Protein AF-A0A1G6YSC5-F1 (afdb_monomer_lite)

Structure (mmCIF, N/CA/C/O backbone):
data_AF-A0A1G6YSC5-F1
#
_entry.id   AF-A0A1G6YSC5-F1
#
loop_
_atom_site.group_PDB
_atom_site.id
_atom_site.type_symbol
_atom_site.label_atom_id
_atom_site.label_alt_id
_atom_site.label_comp_id
_atom_site.label_asym_id
_atom_site.label_entity_id
_atom_site.label_seq_id
_atom_site.pdbx_PDB_ins_code
_atom_site.Cartn_x
_atom_site.Cartn_y
_atom_site.Cartn_z
_atom_site.occupancy
_atom_site.B_iso_or_equiv
_atom_site.auth_seq_id
_atom_site.auth_comp_id
_atom_site.auth_asym_id
_atom_site.auth_atom_id
_atom_site.pdbx_PDB_model_num
ATOM 1 N N . MET A 1 1 ? 13.173 -10.618 -5.850 1.00 56.97 1 MET A N 1
ATOM 2 C CA . MET A 1 1 ? 13.903 -11.156 -7.021 1.00 56.97 1 MET A CA 1
ATOM 3 C C . MET A 1 1 ? 13.128 -10.688 -8.250 1.00 56.97 1 MET A C 1
ATOM 5 O O . MET A 1 1 ? 12.058 -11.210 -8.479 1.00 56.97 1 MET A O 1
ATOM 9 N N . TYR A 1 2 ? 13.578 -9.632 -8.940 1.00 63.88 2 TYR A N 1
ATOM 10 C CA . TYR A 1 2 ? 12.864 -8.999 -10.077 1.00 63.88 2 TYR A CA 1
ATOM 11 C C . TYR A 1 2 ? 13.711 -8.986 -11.360 1.00 63.88 2 TYR A C 1
ATOM 13 O O . TYR A 1 2 ? 13.297 -8.447 -12.373 1.00 63.88 2 TYR A O 1
ATOM 21 N N . GLN A 1 3 ? 14.924 -9.547 -11.312 1.00 64.00 3 GLN A N 1
ATOM 22 C CA . GLN A 1 3 ? 15.913 -9.461 -12.394 1.00 64.00 3 GLN A CA 1
ATOM 23 C C . GLN A 1 3 ? 15.479 -10.176 -13.687 1.00 64.00 3 GLN A C 1
ATOM 25 O O . GLN A 1 3 ? 16.130 -10.007 -14.709 1.00 64.00 3 GLN A O 1
ATOM 30 N N . HIS A 1 4 ? 14.394 -10.953 -13.643 1.00 80.69 4 HIS A N 1
ATOM 31 C CA . HIS A 1 4 ? 13.773 -11.603 -14.798 1.00 80.69 4 HIS A CA 1
ATOM 32 C C . HIS A 1 4 ? 12.561 -10.830 -15.351 1.00 80.69 4 HIS A C 1
ATOM 34 O O . HIS A 1 4 ? 12.043 -11.197 -16.402 1.00 80.69 4 HIS A O 1
ATOM 40 N N . LEU A 1 5 ? 12.091 -9.788 -14.654 1.00 89.12 5 LEU A N 1
ATOM 41 C CA . LEU A 1 5 ? 10.933 -9.005 -15.076 1.00 89.12 5 LEU A CA 1
ATOM 42 C C . LEU A 1 5 ? 11.342 -7.955 -16.121 1.00 89.12 5 LEU A C 1
ATOM 44 O O . LEU A 1 5 ? 12.431 -7.382 -16.008 1.00 89.12 5 LEU A O 1
ATOM 48 N N . PRO A 1 6 ? 10.475 -7.640 -17.102 1.00 92.25 6 PRO A N 1
ATOM 49 C CA . PRO A 1 6 ? 10.720 -6.534 -18.020 1.00 92.25 6 PRO A CA 1
ATOM 50 C C . PRO A 1 6 ? 10.891 -5.221 -17.248 1.00 92.25 6 PRO A C 1
ATOM 52 O O . PRO A 1 6 ? 10.182 -4.986 -16.269 1.00 92.25 6 PRO A O 1
ATOM 55 N N . ASN A 1 7 ? 11.786 -4.340 -17.700 1.00 93.88 7 ASN A N 1
ATOM 56 C CA . ASN A 1 7 ? 11.971 -3.008 -17.113 1.00 93.88 7 ASN A CA 1
ATOM 57 C C . ASN A 1 7 ? 10.849 -2.061 -17.561 1.00 93.88 7 ASN A C 1
ATOM 59 O O . ASN A 1 7 ? 11.088 -1.087 -18.264 1.00 93.88 7 ASN A O 1
ATOM 63 N N . ILE A 1 8 ? 9.616 -2.375 -17.186 1.00 96.62 8 ILE A N 1
ATOM 64 C CA . ILE A 1 8 ? 8.422 -1.578 -17.449 1.00 96.62 8 ILE A CA 1
ATOM 65 C C . ILE A 1 8 ? 7.799 -1.250 -16.094 1.00 96.62 8 ILE A C 1
ATOM 67 O O . ILE A 1 8 ? 7.751 -2.110 -15.218 1.00 96.62 8 ILE A O 1
ATOM 71 N N . CYS A 1 9 ? 7.346 -0.014 -15.889 1.00 96.75 9 CYS A N 1
ATOM 72 C CA . CYS A 1 9 ? 6.622 0.323 -14.667 1.00 96.75 9 CYS A CA 1
ATOM 73 C C . CYS A 1 9 ? 5.326 -0.488 -14.602 1.00 96.75 9 CYS A C 1
ATOM 75 O O . CYS A 1 9 ? 4.491 -0.382 -15.497 1.00 96.75 9 CYS A O 1
ATOM 77 N N . TYR A 1 10 ? 5.149 -1.267 -13.534 1.00 96.94 10 TYR A N 1
ATOM 78 C CA . TYR A 1 10 ? 3.983 -2.142 -13.384 1.00 96.94 10 TYR A CA 1
ATOM 79 C C . TYR A 1 10 ? 2.638 -1.388 -13.351 1.00 96.94 10 TYR A C 1
ATOM 81 O O . TYR A 1 10 ? 1.605 -1.984 -13.644 1.00 96.94 10 TYR A O 1
ATOM 89 N N . GLU A 1 11 ? 2.661 -0.102 -12.979 1.00 95.75 11 GLU A N 1
ATOM 90 C CA . GLU A 1 11 ? 1.474 0.733 -12.772 1.00 95.75 11 GLU A CA 1
ATOM 91 C C . GLU A 1 11 ? 1.097 1.527 -14.035 1.00 95.75 11 GLU A C 1
ATOM 93 O O . GLU A 1 11 ? -0.050 1.462 -14.467 1.00 95.75 11 GLU A O 1
ATOM 98 N N . CYS A 1 12 ? 2.049 2.242 -14.658 1.00 95.50 12 CYS A N 1
ATOM 99 C CA . CYS A 1 12 ? 1.778 3.097 -15.828 1.00 95.50 12 CYS A CA 1
ATOM 100 C C . CYS A 1 12 ? 2.324 2.581 -17.166 1.00 95.50 12 CYS A C 1
ATOM 102 O O . CYS A 1 12 ? 2.070 3.183 -18.206 1.00 95.50 12 CYS A O 1
ATOM 104 N N . GLY A 1 13 ? 3.101 1.500 -17.166 1.00 96.56 13 GLY A N 1
ATOM 105 C CA . GLY A 1 13 ? 3.555 0.842 -18.389 1.00 96.56 13 GLY A CA 1
ATOM 106 C C . GLY A 1 13 ? 4.667 1.535 -19.178 1.00 96.56 13 GLY A C 1
ATOM 107 O O . GLY A 1 13 ? 4.990 1.085 -20.276 1.00 96.56 13 GLY A O 1
ATOM 108 N N . ILE A 1 14 ? 5.299 2.583 -18.641 1.00 96.62 14 ILE A N 1
ATOM 109 C CA . ILE A 1 14 ? 6.462 3.202 -19.297 1.00 96.62 14 ILE A CA 1
ATOM 110 C C . ILE A 1 14 ? 7.695 2.293 -19.226 1.00 96.62 14 ILE A C 1
ATOM 112 O O . ILE A 1 14 ? 7.912 1.608 -18.222 1.00 96.62 14 ILE A O 1
ATOM 116 N N . LEU A 1 15 ? 8.533 2.327 -20.266 1.00 96.69 15 LEU A N 1
ATOM 117 C CA . LEU A 1 15 ? 9.840 1.672 -20.256 1.00 96.69 15 LEU A CA 1
ATOM 118 C C . LEU A 1 15 ? 10.783 2.405 -19.290 1.00 96.69 15 LEU A C 1
ATOM 120 O O . LEU A 1 15 ? 10.892 3.629 -19.322 1.00 96.69 15 LEU A O 1
ATOM 124 N N . LEU A 1 16 ? 11.474 1.647 -18.446 1.00 96.00 16 LEU A N 1
ATOM 125 C CA . LEU A 1 16 ? 12.380 2.149 -17.423 1.00 96.00 16 LEU A CA 1
ATOM 126 C C . LEU A 1 16 ? 13.831 1.961 -17.863 1.00 96.00 16 LEU A C 1
ATOM 128 O O . LEU A 1 16 ? 14.258 0.874 -18.258 1.00 96.00 16 LEU A O 1
ATOM 132 N N . ASN A 1 17 ? 14.602 3.034 -17.744 1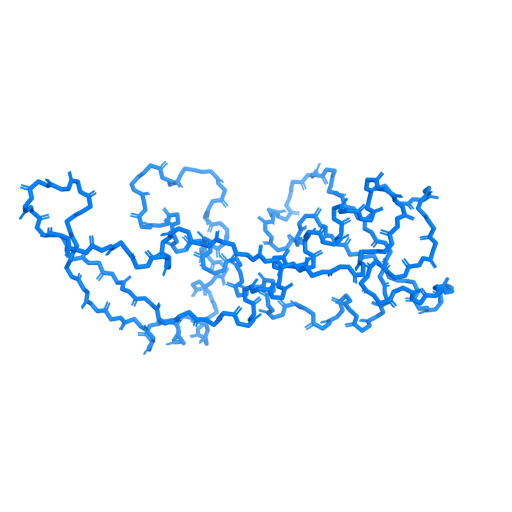.00 93.75 17 ASN A N 1
ATOM 133 C CA . ASN A 1 17 ? 16.057 3.027 -17.881 1.00 93.75 17 ASN A CA 1
ATOM 134 C C . ASN A 1 17 ? 16.722 3.015 -16.490 1.00 93.75 17 ASN A C 1
ATOM 136 O O . ASN A 1 17 ? 16.041 3.023 -15.468 1.00 93.75 17 ASN A O 1
ATOM 140 N N . GLN A 1 18 ? 18.056 3.010 -16.430 1.00 89.62 18 GLN A N 1
ATOM 141 C CA . GLN A 1 18 ? 18.786 2.962 -15.154 1.00 89.62 18 GLN A CA 1
ATOM 142 C C . GLN A 1 18 ? 18.474 4.137 -14.209 1.00 89.62 18 GLN A C 1
ATOM 144 O O . GLN A 1 18 ? 18.536 3.958 -12.997 1.00 89.62 18 GLN A O 1
ATOM 149 N N . GLU A 1 19 ? 18.119 5.308 -14.742 1.00 90.94 19 GLU A N 1
ATOM 150 C CA . GLU A 1 19 ? 17.832 6.515 -13.955 1.00 90.94 19 GLU A CA 1
ATOM 151 C C . GLU A 1 19 ? 16.398 6.540 -13.405 1.00 90.94 19 GLU A C 1
ATOM 153 O O . GLU A 1 19 ? 16.145 7.098 -12.341 1.00 90.94 19 GLU A O 1
ATOM 158 N N . SER A 1 20 ? 15.455 5.921 -14.119 1.00 90.88 20 SER A N 1
ATOM 159 C CA . SER A 1 20 ? 14.026 5.891 -13.768 1.00 90.88 20 SER A CA 1
ATOM 160 C C . SER A 1 20 ? 13.590 4.595 -13.081 1.00 90.88 20 SER A C 1
ATOM 162 O O . SER A 1 20 ? 12.520 4.561 -12.467 1.00 90.88 20 SER A O 1
ATOM 164 N N . LEU A 1 21 ? 14.399 3.534 -13.162 1.00 93.12 21 LEU A N 1
ATOM 165 C CA . LEU A 1 21 ? 14.106 2.230 -12.580 1.00 93.12 21 LEU A CA 1
ATOM 166 C C . LEU A 1 21 ? 14.236 2.259 -11.056 1.00 93.12 21 LEU A C 1
ATOM 168 O O . LEU A 1 21 ? 15.329 2.274 -10.490 1.00 93.12 21 LEU A O 1
ATOM 172 N N . THR A 1 22 ? 13.098 2.138 -10.387 1.00 94.06 22 THR A N 1
ATOM 173 C CA . THR A 1 22 ? 13.019 1.849 -8.957 1.00 94.06 22 THR A CA 1
ATOM 174 C C . THR A 1 22 ? 12.381 0.482 -8.719 1.00 94.06 22 THR A C 1
ATOM 176 O O . THR A 1 22 ? 11.953 -0.209 -9.648 1.00 94.06 22 THR A O 1
ATOM 179 N N . LYS A 1 23 ? 12.355 0.057 -7.454 1.00 91.69 23 LYS A N 1
ATOM 180 C CA . LYS A 1 23 ? 11.762 -1.216 -7.040 1.00 91.69 23 LYS A CA 1
ATOM 181 C C . LYS A 1 23 ? 10.723 -0.956 -5.986 1.00 91.69 23 LYS A C 1
ATOM 183 O O . LYS A 1 23 ? 10.991 -0.252 -5.010 1.00 91.69 23 LYS A O 1
ATOM 188 N N . GLU A 1 24 ? 9.598 -1.614 -6.158 1.00 92.19 24 GLU A N 1
ATOM 189 C CA . GLU A 1 24 ? 8.471 -1.475 -5.267 1.00 92.19 24 GLU A CA 1
ATOM 190 C C . GLU A 1 24 ? 8.121 -2.817 -4.651 1.00 92.19 24 GLU A C 1
ATOM 192 O O . GLU A 1 24 ? 8.164 -3.848 -5.321 1.00 92.19 24 GLU A O 1
ATOM 197 N N . HIS A 1 25 ? 7.820 -2.807 -3.357 1.00 92.44 25 HIS A N 1
ATOM 198 C CA . HIS A 1 25 ? 7.401 -4.003 -2.641 1.00 92.44 25 HIS A CA 1
ATOM 199 C C . HIS A 1 25 ? 5.898 -4.217 -2.798 1.00 92.44 25 HIS A C 1
ATOM 201 O O . HIS A 1 25 ? 5.112 -3.278 -2.649 1.00 92.44 25 HIS A O 1
ATOM 207 N N . VAL A 1 26 ? 5.517 -5.467 -3.051 1.00 92.62 26 VAL A N 1
ATOM 208 C CA . VAL A 1 26 ? 4.123 -5.885 -3.204 1.00 92.62 26 VAL A CA 1
ATOM 209 C C . VAL A 1 26 ? 3.911 -7.158 -2.375 1.00 92.62 26 VAL A C 1
ATOM 211 O O . VAL A 1 26 ? 4.413 -8.201 -2.772 1.00 92.62 26 VAL A O 1
ATOM 214 N N . PRO A 1 27 ? 3.215 -7.132 -1.224 1.00 91.00 27 PRO A N 1
ATOM 215 C CA . PRO A 1 27 ? 2.602 -5.976 -0.564 1.00 91.00 27 PRO A CA 1
ATOM 216 C C . PRO A 1 27 ? 3.612 -4.917 -0.072 1.00 91.00 27 PRO A C 1
ATOM 218 O O . PRO A 1 27 ? 4.811 -5.203 0.010 1.00 91.00 27 PRO A O 1
ATOM 221 N N . PRO A 1 28 ? 3.146 -3.709 0.307 1.00 89.44 28 PRO A N 1
ATOM 222 C CA . PRO A 1 28 ? 3.991 -2.630 0.804 1.00 89.44 28 PRO A CA 1
ATOM 223 C C . PRO A 1 28 ? 4.917 -3.052 1.940 1.00 89.44 28 PRO A C 1
ATOM 225 O O . PRO A 1 28 ? 4.520 -3.719 2.898 1.00 89.44 28 PRO A O 1
ATOM 228 N N . LYS A 1 29 ? 6.163 -2.574 1.891 1.00 85.94 29 LYS A N 1
ATOM 229 C CA . LYS A 1 29 ? 7.192 -2.907 2.890 1.00 85.94 29 LYS A CA 1
ATO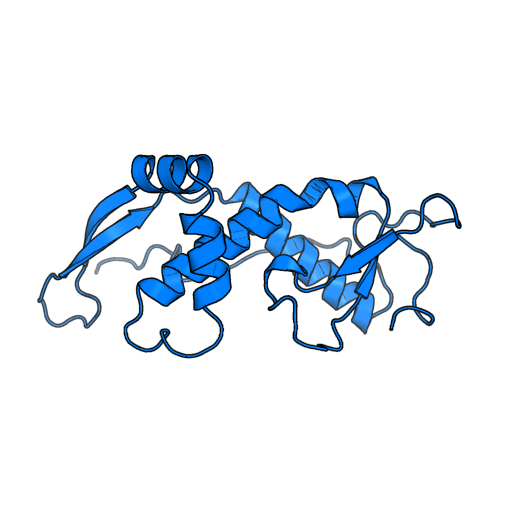M 230 C C . LYS A 1 29 ? 6.779 -2.540 4.318 1.00 85.94 29 LYS A C 1
ATOM 232 O O . LYS A 1 29 ? 7.226 -3.176 5.271 1.00 85.94 29 LYS A O 1
ATOM 237 N N . CYS A 1 30 ? 5.946 -1.509 4.482 1.00 81.81 30 CYS A N 1
ATOM 238 C CA . CYS A 1 30 ? 5.484 -1.044 5.788 1.00 81.81 30 CYS A CA 1
ATOM 239 C C . CYS A 1 30 ? 4.638 -2.087 6.539 1.00 81.81 30 CYS A C 1
ATOM 241 O O . CYS A 1 30 ? 4.552 -2.001 7.765 1.00 81.81 30 CYS A O 1
ATOM 243 N N . PHE A 1 31 ? 4.095 -3.097 5.849 1.00 80.75 31 PHE A N 1
ATOM 244 C CA . PHE A 1 31 ? 3.323 -4.179 6.466 1.00 80.75 31 PHE A CA 1
ATOM 245 C C . PHE A 1 31 ? 4.202 -5.145 7.265 1.00 80.75 31 PHE A C 1
ATOM 247 O O . PHE A 1 31 ? 3.706 -5.849 8.141 1.00 80.75 31 PHE A O 1
ATOM 254 N N . PHE A 1 32 ? 5.513 -5.160 7.009 1.00 77.69 32 PHE A N 1
ATOM 255 C CA . PHE A 1 32 ? 6.416 -6.167 7.554 1.00 77.69 32 PHE A CA 1
ATOM 256 C C . PHE A 1 32 ? 7.306 -5.622 8.695 1.00 77.69 32 PHE A C 1
ATOM 258 O O . PHE A 1 32 ? 7.690 -4.439 8.734 1.00 77.69 32 PHE A O 1
ATOM 265 N N . PRO A 1 33 ? 7.667 -6.465 9.680 1.00 71.31 33 PRO A N 1
ATOM 266 C CA . PRO A 1 33 ? 8.755 -6.217 10.624 1.00 71.31 33 PRO A CA 1
ATOM 267 C C . PRO A 1 33 ? 10.078 -5.817 9.951 1.00 71.31 33 PRO A C 1
ATOM 269 O O . PRO A 1 33 ? 10.344 -6.142 8.806 1.00 71.31 33 PRO A O 1
ATOM 272 N N . LYS A 1 34 ? 10.902 -5.019 10.653 1.00 69.81 34 LYS A N 1
ATOM 273 C CA . LYS A 1 34 ? 12.158 -4.477 10.084 1.00 69.81 34 LYS A CA 1
ATOM 274 C C . LYS A 1 34 ? 13.302 -5.498 10.129 1.00 69.81 34 LYS A C 1
ATOM 276 O O . LYS A 1 34 ? 14.262 -5.332 9.393 1.00 69.81 34 LYS A O 1
ATOM 281 N N . ASN A 1 35 ? 13.184 -6.495 11.004 1.00 65.44 35 ASN A N 1
ATOM 282 C CA . ASN A 1 35 ? 14.260 -7.417 11.358 1.00 65.44 35 ASN A CA 1
ATOM 283 C C . ASN A 1 35 ? 14.049 -8.818 10.773 1.00 65.44 35 ASN A C 1
ATOM 285 O O . ASN A 1 35 ? 14.848 -9.707 11.040 1.00 65.44 35 ASN A O 1
ATOM 289 N N . ASP A 1 36 ? 12.987 -9.006 9.992 1.00 61.91 36 ASP A N 1
ATOM 290 C CA . ASP A 1 36 ? 12.674 -10.292 9.392 1.00 61.91 36 ASP A CA 1
ATOM 291 C C . ASP A 1 36 ? 13.144 -10.303 7.937 1.00 61.91 36 ASP A C 1
ATOM 293 O O . ASP A 1 36 ? 12.817 -9.413 7.145 1.00 61.91 36 ASP A O 1
ATOM 297 N N . ASN A 1 37 ? 13.904 -11.337 7.583 1.00 60.09 37 ASN A N 1
ATOM 298 C CA . ASN A 1 37 ? 14.394 -11.575 6.228 1.00 60.09 37 ASN A CA 1
ATOM 299 C C . ASN A 1 37 ? 13.295 -12.204 5.361 1.00 60.09 37 ASN A C 1
ATOM 301 O O . ASN A 1 37 ? 13.429 -13.330 4.885 1.00 60.09 37 ASN A O 1
ATOM 305 N N . PHE A 1 38 ? 12.184 -11.495 5.165 1.00 70.56 38 PHE A N 1
ATOM 306 C CA . PHE A 1 38 ? 11.156 -11.948 4.235 1.00 70.56 38 PHE A CA 1
ATOM 307 C C . PHE A 1 38 ? 11.652 -11.805 2.792 1.00 70.56 38 PHE A C 1
ATOM 309 O O . PHE A 1 38 ? 12.094 -10.731 2.373 1.00 70.56 38 PHE A O 1
ATOM 316 N N . SER A 1 39 ? 11.524 -12.870 2.001 1.00 79.69 39 SER A N 1
ATOM 317 C CA . SER A 1 39 ? 11.675 -12.815 0.544 1.00 79.69 39 SER A CA 1
ATOM 318 C C . SER A 1 39 ? 10.453 -12.132 -0.076 1.00 79.69 39 SER A C 1
ATOM 320 O O . SER A 1 39 ? 9.593 -12.777 -0.665 1.00 79.69 39 SER A O 1
ATOM 322 N N . LEU A 1 40 ? 10.354 -10.814 0.106 1.00 87.56 40 LEU A N 1
ATOM 323 C CA . LEU A 1 40 ? 9.236 -10.026 -0.404 1.00 87.56 40 LEU A CA 1
ATOM 324 C C . LEU A 1 40 ? 9.284 -9.938 -1.930 1.00 87.56 40 LEU A C 1
ATOM 326 O O . LEU A 1 40 ? 10.343 -9.696 -2.522 1.00 87.56 40 LEU A O 1
ATOM 330 N N . ILE A 1 41 ? 8.114 -10.076 -2.548 1.00 92.50 41 ILE A N 1
ATOM 331 C CA . ILE A 1 41 ? 7.925 -9.805 -3.970 1.00 92.50 41 ILE A CA 1
ATOM 332 C C . ILE A 1 41 ? 8.265 -8.331 -4.235 1.00 92.50 41 ILE A C 1
ATOM 334 O O . ILE A 1 41 ? 7.950 -7.431 -3.447 1.00 92.50 41 ILE A O 1
ATOM 338 N N . THR A 1 42 ? 8.966 -8.100 -5.344 1.00 93.88 42 THR A N 1
ATOM 339 C CA . THR A 1 42 ? 9.336 -6.764 -5.813 1.00 93.88 42 THR A CA 1
ATOM 340 C C . THR A 1 42 ? 9.068 -6.650 -7.297 1.00 93.88 42 THR A C 1
ATOM 342 O O . THR A 1 42 ? 9.466 -7.550 -8.036 1.00 93.88 42 THR A O 1
ATOM 345 N N . VAL A 1 43 ? 8.505 -5.526 -7.725 1.00 95.88 43 VAL A N 1
ATOM 346 C CA . VAL A 1 43 ? 8.248 -5.214 -9.136 1.00 95.88 43 VAL A CA 1
ATOM 347 C C . VAL A 1 43 ? 8.953 -3.919 -9.562 1.00 95.88 43 VAL A C 1
ATOM 349 O O . VAL A 1 43 ? 9.222 -3.059 -8.714 1.00 95.88 43 VAL A O 1
ATOM 352 N N . PRO A 1 44 ? 9.303 -3.780 -10.853 1.00 96.56 44 PRO A N 1
ATOM 353 C CA . PRO A 1 44 ? 9.843 -2.543 -11.413 1.00 96.56 44 PRO A CA 1
ATOM 354 C C . PRO A 1 44 ? 8.800 -1.418 -11.394 1.00 96.56 44 PRO A C 1
ATOM 356 O O . PRO A 1 44 ? 7.654 -1.602 -11.801 1.00 96.56 44 PRO A O 1
ATOM 359 N N . SER A 1 45 ? 9.203 -0.235 -10.933 1.00 95.88 45 SER A N 1
ATOM 360 C CA . SER A 1 45 ? 8.336 0.943 -10.812 1.00 95.88 45 SER A CA 1
ATOM 361 C C . SER A 1 45 ? 9.110 2.216 -11.146 1.00 95.88 45 SER A C 1
ATOM 363 O O . SER A 1 45 ? 10.318 2.281 -10.901 1.00 95.88 45 SER A O 1
ATOM 365 N N . CYS A 1 46 ? 8.450 3.234 -11.697 1.00 95.69 46 CYS A N 1
ATOM 366 C CA . CYS A 1 46 ? 9.080 4.543 -11.853 1.00 95.69 46 CYS A CA 1
ATOM 367 C C . CYS A 1 46 ? 9.146 5.279 -10.503 1.00 95.69 46 CYS A C 1
ATOM 369 O O . CYS A 1 46 ? 8.502 4.893 -9.526 1.00 95.69 46 CYS A O 1
ATOM 371 N N . ILE A 1 47 ? 9.923 6.361 -10.447 1.00 93.38 47 ILE A N 1
ATOM 372 C CA . ILE A 1 47 ? 10.076 7.181 -9.235 1.00 93.38 47 ILE A CA 1
ATOM 373 C C . ILE A 1 47 ? 8.724 7.725 -8.745 1.00 93.38 47 ILE A C 1
ATOM 375 O O . ILE A 1 47 ? 8.475 7.753 -7.542 1.00 93.38 47 ILE A O 1
ATOM 379 N N . GLU A 1 48 ? 7.849 8.120 -9.671 1.00 93.12 48 GLU A N 1
ATOM 380 C CA . GLU A 1 48 ? 6.536 8.694 -9.366 1.00 93.12 48 GLU A CA 1
ATOM 381 C C . GLU A 1 48 ? 5.624 7.700 -8.636 1.00 93.12 48 GLU A C 1
ATOM 383 O O . GLU A 1 48 ? 5.137 8.012 -7.552 1.00 93.12 48 GLU A O 1
ATOM 388 N N . HIS A 1 49 ? 5.447 6.487 -9.169 1.00 93.19 49 HIS A N 1
ATOM 389 C CA . HIS A 1 49 ? 4.533 5.501 -8.581 1.00 93.19 49 HIS A CA 1
ATOM 390 C C . HIS A 1 49 ? 5.073 4.896 -7.282 1.00 93.19 49 HIS A C 1
ATOM 392 O O . HIS A 1 49 ? 4.320 4.726 -6.323 1.00 93.19 49 HIS A O 1
ATOM 398 N N . ASN A 1 50 ? 6.387 4.676 -7.188 1.00 90.69 50 ASN A N 1
ATOM 399 C CA . ASN A 1 50 ? 6.995 4.189 -5.951 1.00 90.69 50 ASN A CA 1
ATOM 400 C C . ASN A 1 50 ? 6.976 5.253 -4.838 1.00 90.69 50 ASN A C 1
ATOM 402 O O . ASN A 1 50 ? 6.685 4.957 -3.679 1.00 90.69 50 ASN A O 1
ATOM 406 N N . GLY A 1 51 ? 7.266 6.513 -5.177 1.00 82.75 51 GLY A N 1
ATOM 407 C CA . GLY A 1 51 ? 7.279 7.616 -4.215 1.00 82.75 51 GLY A CA 1
ATOM 408 C C . GLY A 1 51 ? 5.882 8.092 -3.807 1.00 82.75 51 GLY A C 1
ATOM 409 O O . GLY A 1 51 ? 5.659 8.416 -2.638 1.00 82.75 51 GLY A O 1
ATOM 410 N N . GLY A 1 52 ? 4.935 8.107 -4.747 1.00 86.12 52 GLY A N 1
ATOM 411 C CA . GLY A 1 52 ? 3.612 8.715 -4.588 1.00 86.12 52 GLY A CA 1
ATOM 412 C C . GLY A 1 52 ? 2.688 8.003 -3.602 1.00 86.12 52 GLY A C 1
ATOM 413 O O . GLY A 1 52 ? 1.835 8.648 -2.996 1.00 86.12 52 GLY A O 1
ATOM 414 N N . LYS A 1 53 ? 2.881 6.701 -3.369 1.00 86.12 53 LYS A N 1
ATOM 415 C CA . LYS A 1 53 ? 1.923 5.886 -2.605 1.00 86.12 53 LYS A CA 1
ATOM 416 C C . LYS A 1 53 ? 2.234 5.689 -1.122 1.00 86.12 53 LYS A C 1
ATOM 418 O O . LYS A 1 53 ? 1.449 5.076 -0.406 1.00 86.12 53 LYS A O 1
ATOM 423 N N . SER A 1 54 ? 3.353 6.216 -0.619 1.00 86.88 54 SER A N 1
ATOM 424 C CA . SER A 1 54 ? 3.792 5.957 0.767 1.00 86.88 54 SER A CA 1
ATOM 425 C C . SER A 1 54 ? 2.734 6.334 1.817 1.00 86.88 54 SER A C 1
ATOM 427 O O . SER A 1 54 ? 2.536 5.609 2.790 1.00 86.88 54 SER A O 1
ATOM 429 N N . ASN A 1 55 ? 2.023 7.448 1.608 1.00 86.69 55 ASN A N 1
ATOM 430 C CA . ASN A 1 55 ? 0.950 7.881 2.507 1.00 86.69 55 ASN A CA 1
ATOM 431 C C . ASN A 1 55 ? -0.260 6.936 2.474 1.00 86.69 55 ASN A C 1
ATOM 433 O O . ASN A 1 55 ? -0.876 6.697 3.517 1.00 86.69 55 ASN A O 1
ATOM 437 N N . ASP A 1 56 ? -0.589 6.408 1.298 1.00 90.38 56 ASP A N 1
ATOM 438 C CA . ASP A 1 56 ? -1.736 5.530 1.081 1.00 90.38 56 ASP A CA 1
ATOM 439 C C . ASP A 1 56 ? -1.445 4.133 1.649 1.00 90.38 56 ASP A C 1
ATOM 441 O O . ASP A 1 56 ? -2.301 3.539 2.309 1.00 90.38 56 ASP A O 1
ATOM 445 N N . ASP A 1 57 ? -0.217 3.630 1.494 1.00 88.19 57 ASP A N 1
ATOM 446 C CA . ASP A 1 57 ? 0.238 2.365 2.085 1.00 88.19 57 ASP A CA 1
ATOM 447 C C . ASP A 1 57 ? 0.184 2.414 3.618 1.00 88.19 57 ASP A C 1
ATOM 449 O O . ASP A 1 57 ? -0.272 1.487 4.294 1.00 88.19 57 ASP A O 1
ATOM 453 N N . GLU A 1 58 ? 0.651 3.520 4.197 1.00 84.12 58 GLU A N 1
ATOM 454 C CA . GLU A 1 58 ? 0.598 3.734 5.640 1.00 84.12 58 GLU A CA 1
ATOM 455 C C . GLU A 1 58 ? -0.831 3.912 6.153 1.00 84.12 58 GLU A C 1
ATOM 457 O O . GLU A 1 58 ? -1.113 3.553 7.303 1.00 84.12 58 GLU A O 1
ATOM 462 N N . TYR A 1 59 ? -1.727 4.474 5.340 1.00 84.19 59 TYR A N 1
ATOM 463 C CA . TYR A 1 59 ? -3.154 4.541 5.641 1.00 84.19 59 TYR A CA 1
ATOM 464 C C . TYR A 1 59 ? -3.792 3.147 5.618 1.00 84.19 59 TYR A C 1
ATOM 466 O O . TYR A 1 59 ? -4.476 2.769 6.569 1.00 84.19 59 TYR A O 1
ATOM 474 N N . LEU A 1 60 ? -3.505 2.333 4.600 1.00 86.44 60 LEU A N 1
ATOM 475 C CA . LEU A 1 60 ? -4.001 0.960 4.514 1.00 86.44 60 LEU A CA 1
ATOM 476 C C . LEU A 1 60 ? -3.540 0.118 5.716 1.00 86.44 60 LEU A C 1
ATOM 478 O O . LEU A 1 60 ? -4.352 -0.571 6.338 1.00 86.44 60 LEU A O 1
ATOM 482 N N . LEU A 1 61 ? -2.273 0.250 6.126 1.00 82.19 61 LEU A N 1
ATOM 483 C CA . LEU A 1 61 ? -1.757 -0.392 7.340 1.00 82.19 61 LEU A CA 1
ATOM 484 C C . LEU A 1 61 ? -2.537 0.024 8.598 1.00 82.19 61 LEU A C 1
ATOM 486 O O . LEU A 1 61 ? -2.778 -0.812 9.472 1.00 82.19 61 LEU A O 1
ATOM 490 N N . GLN A 1 62 ? -2.934 1.299 8.701 1.00 78.38 62 GLN A N 1
ATOM 491 C CA . GLN A 1 62 ? -3.745 1.797 9.817 1.00 78.38 62 GLN A CA 1
ATOM 492 C C . GLN A 1 62 ? -5.093 1.102 9.889 1.00 78.38 62 GLN A C 1
ATOM 494 O O . GLN A 1 62 ? -5.455 0.592 10.949 1.00 78.38 62 GLN A O 1
ATOM 499 N N . ILE A 1 63 ? -5.803 1.036 8.766 1.00 79.25 63 ILE A N 1
ATOM 500 C CA . ILE A 1 63 ? -7.128 0.419 8.717 1.00 79.25 63 ILE A CA 1
ATOM 501 C C . ILE A 1 63 ? -7.057 -1.074 9.036 1.00 79.25 63 ILE A C 1
ATOM 503 O O . ILE A 1 63 ? -7.814 -1.546 9.884 1.00 79.25 63 ILE A O 1
ATOM 507 N N . ILE A 1 64 ? -6.112 -1.803 8.434 1.00 77.44 64 ILE A N 1
ATOM 508 C CA . ILE A 1 64 ? -5.922 -3.236 8.710 1.00 77.44 64 ILE A CA 1
ATOM 509 C C . ILE A 1 64 ? -5.609 -3.456 10.197 1.00 77.44 64 ILE A C 1
ATOM 511 O O . ILE A 1 64 ? -6.189 -4.335 10.829 1.00 77.44 64 ILE A O 1
ATOM 515 N N . SER A 1 65 ? -4.747 -2.623 10.788 1.00 73.81 65 SER A N 1
ATOM 516 C CA . SER A 1 65 ? -4.384 -2.739 12.207 1.00 73.81 65 SER A CA 1
ATOM 517 C C . SER A 1 65 ? -5.577 -2.525 13.139 1.00 73.81 65 SER A C 1
ATOM 519 O O . SER A 1 65 ? -5.695 -3.225 14.141 1.00 73.81 65 SER A O 1
ATOM 521 N N . LEU A 1 66 ? -6.467 -1.582 12.820 1.00 71.06 66 LEU A N 1
ATOM 522 C CA . LEU A 1 66 ? -7.659 -1.301 13.626 1.00 71.06 66 LEU A CA 1
ATOM 523 C C . LEU A 1 66 ? -8.671 -2.442 13.585 1.00 71.06 66 LEU A C 1
ATOM 525 O O . LEU A 1 66 ? -9.214 -2.797 14.625 1.00 71.06 66 LEU A O 1
ATOM 529 N N . GLN A 1 67 ? -8.874 -3.051 12.417 1.00 69.00 67 GLN A N 1
ATOM 530 C CA . GLN A 1 67 ? -9.725 -4.237 12.284 1.00 69.00 67 GLN A CA 1
ATOM 531 C C . GLN A 1 67 ? -9.192 -5.409 13.117 1.00 69.00 67 GLN A C 1
ATOM 533 O O . GLN A 1 67 ? -9.963 -6.122 13.751 1.00 69.00 67 GLN A O 1
ATOM 538 N N . ILE A 1 68 ? -7.868 -5.585 13.169 1.00 59.75 68 ILE A N 1
ATOM 539 C CA . ILE A 1 68 ? -7.249 -6.628 13.996 1.00 59.75 68 ILE A CA 1
ATOM 540 C C . ILE A 1 68 ? -7.421 -6.325 15.491 1.00 59.75 68 ILE A C 1
ATOM 542 O O . ILE A 1 68 ? -7.714 -7.239 16.254 1.00 59.75 68 ILE A O 1
ATOM 546 N N . LEU A 1 69 ? -7.264 -5.064 15.915 1.00 56.62 69 LEU A N 1
ATOM 547 C CA . LEU A 1 69 ? -7.499 -4.655 17.308 1.00 56.62 69 LEU A CA 1
ATOM 548 C C . LEU A 1 69 ? -8.960 -4.820 17.740 1.00 56.62 69 LEU A C 1
ATOM 550 O O . LEU A 1 69 ? -9.209 -5.070 18.915 1.00 56.62 69 LEU A O 1
ATOM 554 N N . ALA A 1 70 ? -9.904 -4.685 16.807 1.00 56.19 70 ALA A N 1
ATOM 555 C CA . ALA A 1 70 ? -11.323 -4.901 17.061 1.00 56.19 70 ALA A CA 1
ATOM 556 C C . ALA A 1 70 ? -11.686 -6.388 17.241 1.00 56.19 70 ALA A C 1
ATOM 558 O O . ALA A 1 70 ? -12.774 -6.683 17.716 1.00 56.19 70 ALA A O 1
ATOM 559 N N . ASN A 1 71 ? -10.799 -7.329 16.894 1.00 55.81 71 ASN A N 1
ATOM 560 C CA . ASN A 1 71 ? -11.066 -8.762 16.999 1.00 55.81 71 ASN A CA 1
ATOM 561 C C . ASN A 1 71 ? -10.262 -9.386 18.153 1.00 55.81 71 ASN A C 1
ATOM 563 O O . ASN A 1 71 ? -9.029 -9.417 18.110 1.00 55.81 71 ASN A O 1
ATOM 567 N N . GLU A 1 72 ? -10.940 -9.952 19.160 1.00 52.38 72 GLU A N 1
ATOM 568 C CA . GLU A 1 72 ? -10.299 -10.612 20.317 1.00 52.38 72 GLU A CA 1
ATOM 569 C C . GLU A 1 72 ? -9.282 -11.698 19.909 1.00 52.38 72 GLU A C 1
ATOM 571 O O . GLU A 1 72 ? -8.304 -11.940 20.617 1.00 52.38 72 GLU A O 1
ATOM 576 N N . LYS A 1 73 ? -9.448 -12.318 18.730 1.00 50.50 73 LYS A N 1
ATOM 577 C CA . LYS A 1 73 ? -8.577 -13.398 18.224 1.00 50.50 73 LYS A CA 1
ATOM 578 C C . LYS A 1 73 ? -7.302 -12.919 17.506 1.00 50.50 73 LYS A C 1
ATOM 580 O O . LYS A 1 73 ? -6.443 -13.740 17.193 1.00 50.50 73 LYS A O 1
ATOM 585 N N . GLY A 1 74 ? -7.148 -11.621 17.232 1.00 47.53 74 GLY A N 1
ATOM 586 C CA . GLY A 1 74 ? -6.084 -11.067 16.374 1.00 47.53 74 GLY A CA 1
ATOM 587 C C . GLY A 1 74 ? -4.772 -10.667 17.068 1.00 47.53 74 GLY A C 1
ATOM 588 O O . GLY A 1 74 ? -3.868 -10.126 16.425 1.00 47.53 74 GLY A O 1
ATOM 589 N N . GLN A 1 75 ? -4.645 -10.878 18.381 1.00 48.16 75 GLN A N 1
ATOM 590 C CA . GLN A 1 75 ? -3.669 -10.133 19.184 1.00 48.16 75 GLN A CA 1
ATOM 591 C C . GLN A 1 75 ? -2.197 -10.556 19.058 1.00 48.16 75 GLN A C 1
ATOM 593 O O . GLN A 1 75 ? -1.331 -9.758 19.413 1.00 48.16 75 GLN A O 1
ATOM 598 N N . ASN A 1 76 ? -1.851 -11.757 18.582 1.00 51.41 76 ASN A N 1
ATOM 599 C CA . ASN A 1 76 ? -0.621 -12.334 19.135 1.00 51.41 76 ASN A CA 1
ATOM 600 C C . ASN A 1 76 ? 0.739 -12.071 18.462 1.00 51.41 76 ASN A C 1
ATOM 602 O O . ASN A 1 76 ? 1.696 -12.020 19.223 1.00 51.41 76 ASN A O 1
ATOM 606 N N . ILE A 1 77 ? 0.948 -11.898 17.143 1.00 45.41 77 ILE A N 1
ATOM 607 C CA . ILE A 1 77 ? 2.364 -11.946 16.653 1.00 45.41 77 ILE A CA 1
ATOM 608 C C . ILE A 1 77 ? 2.785 -10.892 15.601 1.00 45.41 77 ILE A C 1
ATOM 610 O O . ILE A 1 77 ? 3.915 -10.414 15.668 1.00 45.41 77 ILE A O 1
ATOM 614 N N . ALA A 1 78 ? 1.919 -10.399 14.708 1.00 44.06 78 ALA A N 1
ATOM 615 C CA . ALA A 1 78 ? 2.329 -9.418 13.675 1.00 44.06 78 ALA A CA 1
ATOM 616 C C . ALA A 1 78 ? 1.930 -7.953 13.982 1.00 44.06 78 ALA A C 1
ATOM 618 O O . ALA A 1 78 ? 2.553 -6.995 13.516 1.00 44.06 78 ALA A O 1
ATOM 619 N N . THR A 1 79 ? 0.908 -7.767 14.816 1.00 53.47 79 THR A N 1
ATOM 620 C CA . THR A 1 79 ? 0.115 -6.533 14.956 1.00 53.47 79 THR A CA 1
ATOM 621 C C . THR A 1 79 ? 0.805 -5.441 15.781 1.00 53.47 79 THR A C 1
ATOM 623 O O . THR A 1 79 ? 0.620 -4.246 15.547 1.00 53.47 79 THR A O 1
ATOM 626 N N . ASN A 1 80 ? 1.673 -5.827 16.719 1.00 57.28 80 ASN A N 1
ATOM 627 C CA . ASN A 1 80 ? 2.268 -4.905 17.688 1.00 57.28 80 ASN A CA 1
ATOM 628 C C . ASN A 1 80 ? 3.128 -3.806 17.051 1.00 57.28 80 ASN A C 1
ATOM 630 O O . ASN A 1 80 ? 3.146 -2.683 17.546 1.00 57.28 80 ASN A O 1
ATOM 634 N N . LYS A 1 81 ? 3.847 -4.083 15.957 1.00 60.22 81 LYS A N 1
ATOM 635 C CA . LYS A 1 81 ? 4.703 -3.074 15.310 1.00 60.22 81 LYS A CA 1
ATOM 636 C C . LYS A 1 81 ? 3.887 -2.058 14.510 1.00 60.22 81 LYS A C 1
ATOM 638 O O . LYS A 1 81 ? 4.183 -0.866 14.586 1.00 60.22 81 LYS A O 1
ATOM 643 N N . ALA A 1 82 ? 2.878 -2.521 13.773 1.00 59.44 82 ALA A N 1
ATOM 644 C CA . ALA A 1 82 ? 1.984 -1.660 13.009 1.00 59.44 82 ALA A CA 1
ATOM 645 C C . ALA A 1 82 ? 1.201 -0.735 13.953 1.00 59.44 82 ALA A C 1
ATOM 647 O O . ALA A 1 82 ? 1.282 0.486 13.827 1.00 59.44 82 ALA A O 1
ATOM 648 N N . VAL A 1 83 ? 0.602 -1.300 15.005 1.00 64.31 83 VAL A N 1
ATOM 649 C CA . VAL A 1 83 ? -0.115 -0.549 16.048 1.00 64.31 83 VAL A CA 1
ATOM 650 C C . VAL A 1 83 ? 0.811 0.427 16.780 1.00 64.31 83 VAL A C 1
ATOM 652 O O . VAL A 1 83 ? 0.492 1.610 16.877 1.00 64.31 83 VAL A O 1
ATOM 655 N N . LYS A 1 84 ? 2.006 0.002 17.221 1.00 65.50 84 LYS A N 1
ATOM 656 C CA . LYS A 1 84 ? 2.990 0.910 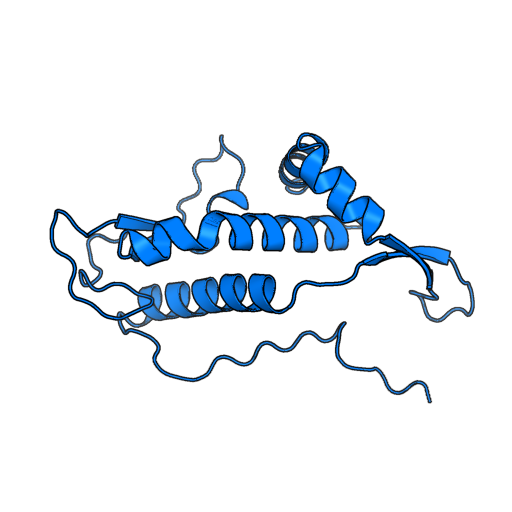17.850 1.00 65.50 84 LYS A CA 1
ATOM 657 C C . LYS A 1 84 ? 3.435 2.031 16.909 1.00 65.50 84 LYS A C 1
ATOM 659 O O . LYS A 1 84 ? 3.640 3.156 17.359 1.00 65.50 84 LYS A O 1
ATOM 664 N N . GLY A 1 85 ? 3.597 1.746 15.617 1.00 64.62 85 GLY A N 1
ATOM 665 C CA . GLY A 1 85 ? 3.968 2.736 14.605 1.00 64.62 85 GLY A CA 1
ATOM 666 C C . GLY A 1 85 ? 2.916 3.833 14.451 1.00 64.62 85 GLY A C 1
ATOM 667 O O . GLY A 1 85 ? 3.266 5.013 14.388 1.00 64.62 85 GLY A O 1
ATOM 668 N N . ILE A 1 86 ? 1.642 3.445 14.469 1.00 63.06 86 ILE A N 1
ATOM 669 C CA . ILE A 1 86 ? 0.493 4.355 14.422 1.00 63.06 86 ILE A CA 1
ATOM 670 C C . ILE A 1 86 ? 0.429 5.184 15.700 1.00 63.06 86 ILE A C 1
ATOM 672 O O . ILE A 1 86 ? 0.452 6.410 15.625 1.00 63.06 86 ILE A O 1
ATOM 676 N N . LEU A 1 87 ? 0.450 4.527 16.865 1.00 63.25 87 LEU A N 1
ATOM 677 C CA . LEU A 1 87 ? 0.356 5.186 18.171 1.00 63.25 87 LEU A CA 1
ATOM 678 C C . LEU A 1 87 ? 1.501 6.179 18.419 1.00 63.25 87 LEU A C 1
ATOM 680 O O . LEU A 1 87 ? 1.295 7.209 19.061 1.00 63.25 87 LEU A O 1
ATOM 684 N N . ARG A 1 88 ? 2.699 5.914 17.881 1.00 67.50 88 ARG A N 1
ATOM 685 C CA . ARG A 1 88 ? 3.857 6.814 18.001 1.00 67.50 88 ARG A CA 1
ATOM 686 C C . ARG A 1 88 ? 3.705 8.093 17.175 1.00 67.50 88 ARG A C 1
ATOM 688 O O . ARG A 1 88 ? 4.311 9.110 17.514 1.00 67.50 88 ARG A O 1
ATOM 695 N N . ASN A 1 89 ? 2.916 8.076 16.102 1.00 70.81 89 ASN A N 1
ATOM 696 C CA . ASN A 1 89 ? 2.687 9.260 15.284 1.00 70.81 89 ASN A CA 1
ATOM 697 C C . ASN A 1 89 ? 1.478 10.047 15.806 1.00 70.81 89 ASN A C 1
ATOM 699 O O . ASN A 1 89 ? 0.343 9.828 15.387 1.00 70.81 89 ASN A O 1
ATOM 703 N N . LYS A 1 90 ? 1.742 11.032 16.674 1.00 66.50 90 LYS A N 1
ATOM 704 C CA . LYS A 1 90 ? 0.712 11.876 17.306 1.00 66.50 90 LYS A CA 1
ATOM 705 C C . LYS A 1 90 ? -0.276 12.505 16.313 1.00 66.50 90 LYS A C 1
ATOM 707 O O . LYS A 1 90 ? -1.448 12.644 16.649 1.00 66.50 90 LYS A O 1
ATOM 712 N N . LYS A 1 91 ? 0.159 12.863 15.096 1.00 71.75 91 LYS A N 1
ATOM 713 C CA . LYS A 1 91 ? -0.725 13.433 14.060 1.00 71.75 91 LYS A CA 1
ATOM 714 C C . LYS A 1 91 ? -1.722 12.392 13.543 1.00 71.75 91 LYS A C 1
ATOM 716 O O . LYS A 1 91 ? -2.896 12.710 13.378 1.00 71.75 91 LYS A O 1
ATOM 721 N N . ARG A 1 92 ? -1.269 11.151 13.339 1.00 65.94 92 ARG A N 1
ATOM 722 C CA . ARG A 1 92 ? -2.114 10.031 12.894 1.00 65.94 92 ARG A CA 1
ATOM 723 C C . ARG A 1 92 ? -3.069 9.588 13.991 1.00 65.94 92 ARG A C 1
ATOM 725 O O . ARG A 1 92 ? -4.260 9.491 13.733 1.00 65.94 92 ARG A O 1
ATOM 732 N N . THR A 1 93 ? -2.583 9.452 15.225 1.00 68.88 93 THR A N 1
ATOM 733 C CA . THR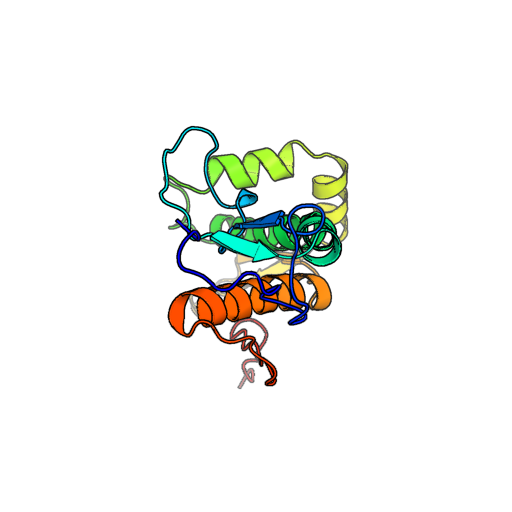 A 1 93 ? -3.434 9.152 16.386 1.00 68.88 93 THR A CA 1
ATOM 734 C C . THR A 1 93 ? -4.516 10.215 16.575 1.00 68.88 93 THR A C 1
ATOM 736 O O . THR A 1 93 ? -5.676 9.875 16.781 1.00 68.88 93 THR A O 1
ATOM 739 N N . LYS A 1 94 ? -4.171 11.505 16.438 1.00 71.50 94 LYS A N 1
ATOM 740 C CA . LYS A 1 94 ? -5.140 12.607 16.534 1.00 71.50 94 LYS A CA 1
ATOM 741 C C . LYS A 1 94 ? -6.176 12.569 15.409 1.00 71.50 94 LYS A C 1
ATOM 743 O O . LYS A 1 94 ? -7.354 12.732 15.693 1.00 71.50 94 LYS A O 1
ATOM 748 N N . SER A 1 95 ? -5.747 12.335 14.167 1.00 72.75 95 SER A N 1
ATOM 749 C CA . SER A 1 95 ? -6.654 12.215 13.016 1.00 72.75 95 SER A CA 1
ATOM 750 C C . SER A 1 95 ? -7.592 11.016 13.134 1.00 72.75 95 SER A C 1
ATOM 752 O O . SER A 1 95 ? -8.733 11.077 12.689 1.00 72.75 95 SER A O 1
ATOM 754 N N . LEU A 1 96 ? -7.105 9.916 13.704 1.00 69.69 96 LEU A N 1
ATOM 755 C CA . LEU A 1 96 ? -7.906 8.726 13.928 1.00 69.69 96 LEU A CA 1
ATOM 756 C C . LEU A 1 96 ? -8.943 8.968 15.028 1.00 69.69 96 LEU A C 1
ATOM 758 O O . LEU A 1 96 ? -10.122 8.704 14.823 1.00 69.69 96 LEU A O 1
ATOM 762 N N . ALA A 1 97 ? -8.516 9.534 16.160 1.00 71.69 97 ALA A N 1
ATOM 763 C CA . ALA A 1 97 ? -9.400 9.880 17.267 1.00 71.69 97 ALA A CA 1
ATOM 764 C C . ALA A 1 97 ? -10.468 10.910 16.862 1.00 71.69 97 ALA A C 1
ATOM 766 O O . ALA A 1 97 ? -11.613 10.786 17.279 1.00 71.69 97 ALA A O 1
ATOM 767 N N . SER A 1 98 ? -10.134 11.891 16.014 1.00 77.62 98 SER A N 1
ATOM 768 C CA . SER A 1 98 ? -11.108 12.881 15.5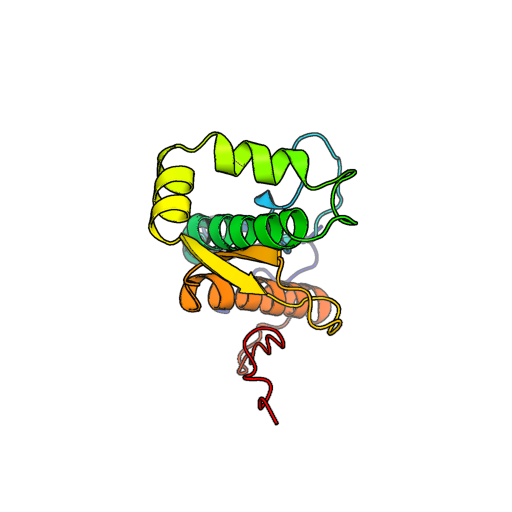30 1.00 77.62 98 SER A CA 1
ATOM 769 C C . SER A 1 98 ? -12.157 12.304 14.579 1.00 77.62 98 SER A C 1
ATOM 771 O O . SER A 1 98 ? -13.209 12.909 14.413 1.00 77.62 98 SER A O 1
ATOM 773 N N . ASN A 1 99 ? -11.874 11.161 13.949 1.00 74.69 99 ASN A N 1
ATOM 774 C CA . ASN A 1 99 ? -12.794 10.464 13.047 1.00 74.69 99 ASN A CA 1
ATOM 775 C C . ASN A 1 99 ? -13.516 9.290 13.729 1.00 74.69 99 ASN A C 1
ATOM 777 O O . ASN A 1 99 ? -14.249 8.565 13.054 1.00 74.69 99 ASN A O 1
ATOM 781 N N . ALA A 1 100 ? -13.286 9.081 15.029 1.00 78.06 100 ALA A N 1
ATOM 782 C CA . ALA A 1 100 ? -13.875 8.002 15.805 1.00 78.06 100 ALA A CA 1
ATOM 783 C C . ALA A 1 100 ? -15.276 8.390 16.289 1.00 78.06 100 ALA A C 1
ATOM 785 O O . ALA A 1 100 ? -15.468 9.441 16.898 1.00 78.06 100 ALA A O 1
ATOM 786 N N . THR A 1 101 ? -16.250 7.517 16.062 1.00 81.44 101 THR A N 1
ATOM 787 C CA . THR A 1 101 ? -17.611 7.637 16.592 1.00 81.44 101 THR A CA 1
ATOM 788 C C . THR A 1 101 ? -17.890 6.436 17.481 1.00 81.44 101 THR A C 1
ATOM 790 O O . THR A 1 101 ? -17.730 5.302 17.036 1.00 81.44 101 THR A O 1
ATOM 793 N N . LEU A 1 102 ? -18.293 6.672 18.733 1.00 80.88 102 LEU A N 1
ATOM 794 C CA . LEU A 1 102 ? -18.763 5.600 19.609 1.00 80.88 102 LEU A CA 1
ATOM 795 C C . LEU A 1 102 ? -20.068 5.039 19.037 1.00 80.88 102 LEU A C 1
ATOM 797 O O . LEU A 1 102 ? -21.032 5.779 18.845 1.00 80.88 102 LEU A O 1
ATOM 801 N N . VAL A 1 103 ? -20.088 3.742 18.767 1.00 82.62 103 VAL A N 1
ATOM 802 C CA . VAL A 1 103 ? -21.257 3.009 18.280 1.00 82.62 103 VAL A CA 1
ATOM 803 C C . VAL A 1 103 ? -21.469 1.767 19.135 1.00 82.62 103 VAL A C 1
ATOM 805 O O . VAL A 1 103 ? -20.558 1.297 19.813 1.00 82.62 103 VAL A O 1
ATOM 808 N N . TYR A 1 104 ? -22.681 1.233 19.102 1.00 83.06 104 TYR A N 1
ATOM 809 C CA . TYR A 1 104 ? -23.042 0.006 19.797 1.00 83.06 104 TYR A CA 1
ATOM 810 C C . TYR A 1 104 ? -23.370 -1.053 18.753 1.00 83.06 104 TYR A C 1
ATOM 812 O O . TYR A 1 104 ? -24.211 -0.815 17.887 1.00 83.06 104 TYR A O 1
ATOM 820 N N . VAL A 1 105 ? -22.687 -2.192 18.813 1.00 80.31 105 VAL A N 1
ATOM 821 C CA . VAL A 1 105 ? -22.828 -3.278 17.837 1.00 80.31 105 VAL A CA 1
ATOM 822 C C . VAL A 1 105 ? -23.168 -4.586 18.537 1.00 80.31 105 VAL A C 1
ATOM 824 O O . VAL A 1 105 ? -22.680 -4.863 19.631 1.00 80.31 105 VAL A O 1
ATOM 827 N N . ASP A 1 106 ? -24.011 -5.383 17.891 1.00 80.81 106 ASP A N 1
ATOM 828 C CA . ASP A 1 106 ? -24.286 -6.769 18.264 1.00 80.81 106 ASP A CA 1
ATOM 829 C C . ASP A 1 106 ? -23.525 -7.689 17.299 1.00 80.81 106 ASP A C 1
ATOM 831 O O . ASP A 1 106 ? -24.039 -8.097 16.256 1.00 80.81 106 ASP A O 1
ATOM 835 N N . GLU A 1 107 ? -22.249 -7.936 17.603 1.00 71.62 107 GLU A N 1
ATOM 836 C CA . GLU A 1 107 ? -21.354 -8.720 16.737 1.00 71.62 107 GLU A CA 1
ATOM 837 C C . GLU A 1 107 ? -21.770 -10.192 16.634 1.00 71.62 107 GLU A C 1
ATOM 839 O O . GLU A 1 107 ? -21.585 -10.826 15.594 1.00 71.62 107 GLU A O 1
ATOM 844 N N . GLU A 1 108 ? -22.347 -10.733 17.707 1.00 78.81 108 GLU A N 1
ATOM 845 C CA . GLU A 1 108 ? -22.694 -12.151 17.834 1.00 78.81 108 GLU A CA 1
ATOM 846 C C . GLU A 1 108 ? -24.155 -12.439 17.453 1.00 78.81 108 GLU A C 1
ATOM 848 O O . GLU A 1 108 ? -24.554 -13.603 17.399 1.00 78.81 108 GLU A O 1
ATOM 853 N N . LYS A 1 109 ? -24.943 -11.398 17.143 1.00 78.00 109 LYS A N 1
ATOM 854 C CA . LYS A 1 109 ? -26.390 -11.472 16.876 1.00 78.00 109 LYS A CA 1
ATOM 855 C C . LYS A 1 109 ? -27.177 -12.068 18.047 1.00 78.00 109 LYS A C 1
ATOM 857 O O . LYS A 1 109 ? -28.125 -12.828 17.846 1.00 78.00 109 LYS A O 1
ATOM 862 N N . THR A 1 110 ? -26.765 -11.754 19.272 1.00 84.31 110 THR A N 1
ATOM 863 C CA . THR A 1 110 ? -27.369 -12.260 20.518 1.00 84.31 110 THR A CA 1
ATOM 864 C C . THR A 1 110 ? -28.344 -11.266 21.151 1.00 84.31 110 THR A C 1
ATOM 866 O O . THR A 1 110 ? -28.954 -11.563 22.176 1.00 84.31 110 THR A O 1
ATOM 869 N N . GLY A 1 111 ? -28.497 -10.079 20.562 1.00 84.25 111 GLY A N 1
ATOM 870 C CA . GLY A 1 111 ? -29.208 -8.933 21.122 1.00 84.25 111 GLY A CA 1
ATOM 871 C C . GLY A 1 111 ? -28.370 -8.117 22.110 1.00 84.25 111 GLY A C 1
ATOM 872 O O . GLY A 1 111 ? -28.844 -7.097 22.613 1.00 84.25 111 GLY A O 1
ATOM 873 N N . GLN A 1 112 ? -27.131 -8.531 22.405 1.00 86.00 112 GLN A N 1
ATOM 874 C CA . GLN A 1 112 ? -26.267 -7.837 23.354 1.00 86.00 112 GLN A CA 1
ATOM 875 C C . GLN A 1 112 ? -25.390 -6.798 22.650 1.00 86.00 112 GLN A C 1
ATOM 877 O O . GLN A 1 112 ? -24.417 -7.119 21.972 1.00 86.00 112 GLN A O 1
ATOM 882 N N . LEU A 1 113 ? -25.705 -5.525 22.879 1.00 85.38 113 LEU A N 1
ATOM 883 C CA . LEU A 1 113 ? -24.930 -4.408 22.355 1.00 85.38 113 LEU A CA 1
ATOM 884 C C . LEU A 1 113 ? -23.629 -4.200 23.141 1.00 85.38 113 LEU A C 1
ATOM 886 O O . LEU A 1 113 ? -23.654 -3.957 24.350 1.00 85.38 113 LEU A O 1
ATOM 890 N N . LYS A 1 114 ? -22.495 -4.219 22.439 1.00 80.31 114 LYS A N 1
ATOM 891 C CA . LYS A 1 114 ? -21.170 -3.877 22.975 1.00 80.31 114 LYS A CA 1
ATOM 892 C C . LYS A 1 114 ? -20.697 -2.538 22.382 1.00 80.31 114 LYS A C 1
ATOM 894 O O . LYS A 1 114 ? -20.893 -2.302 21.186 1.00 80.31 114 LYS A O 1
ATOM 899 N N . PRO A 1 115 ? -20.108 -1.634 23.185 1.00 79.44 115 PRO A N 1
ATOM 900 C CA . PRO A 1 115 ? -19.567 -0.378 22.676 1.00 79.44 115 PRO A CA 1
ATOM 901 C C . PRO A 1 115 ? -18.297 -0.621 21.850 1.00 79.44 115 PRO A C 1
ATOM 903 O O . PRO A 1 115 ? -17.402 -1.348 22.276 1.00 79.44 115 PRO A O 1
ATOM 906 N N . THR A 1 116 ? -18.190 0.037 20.699 1.00 75.62 116 THR A N 1
ATOM 907 C CA . THR A 1 116 ? -16.999 0.039 19.838 1.00 75.62 116 THR A CA 1
ATOM 908 C C . THR A 1 116 ? -16.837 1.391 19.135 1.00 75.62 116 THR A C 1
ATOM 910 O O . THR A 1 116 ? -17.692 2.270 19.244 1.00 75.62 116 THR A O 1
ATOM 913 N N . PHE A 1 117 ? -15.738 1.583 18.407 1.00 76.31 117 PHE A N 1
ATOM 914 C CA . PHE A 1 117 ? -15.500 2.791 17.618 1.00 76.31 117 PHE A CA 1
ATOM 915 C C . PHE A 1 117 ? -15.658 2.514 16.123 1.00 76.31 117 PHE A C 1
ATOM 917 O O . PHE A 1 117 ? -14.943 1.695 15.549 1.00 76.31 117 PHE A O 1
ATOM 924 N N . ALA A 1 118 ? -16.557 3.255 15.478 1.00 77.00 118 ALA A N 1
ATOM 925 C CA . ALA A 1 118 ? -16.623 3.362 14.028 1.00 77.00 118 ALA A CA 1
ATOM 926 C C . ALA A 1 118 ? -15.706 4.492 13.544 1.00 77.00 118 ALA A C 1
ATOM 928 O O . ALA A 1 118 ? -15.587 5.528 14.198 1.00 77.00 118 ALA A O 1
ATOM 929 N N . PHE A 1 119 ? -15.091 4.317 12.376 1.00 76.88 119 PHE A N 1
ATOM 930 C CA . PHE A 1 119 ? -14.208 5.314 11.777 1.00 76.88 119 PHE A CA 1
ATOM 931 C C . PHE A 1 119 ? -14.673 5.650 10.367 1.00 76.88 119 PHE A C 1
ATOM 933 O O . PHE A 1 119 ? -14.991 4.751 9.586 1.00 76.88 119 PHE A O 1
ATOM 940 N N . LYS A 1 120 ? -14.665 6.941 10.015 1.00 76.06 120 LYS A N 1
ATOM 941 C CA . LYS A 1 120 ? -14.849 7.343 8.618 1.00 76.06 120 LYS A CA 1
ATOM 942 C C . LYS A 1 120 ? -13.626 6.928 7.803 1.00 76.06 120 LYS A C 1
ATOM 944 O O . LYS A 1 120 ? -12.490 7.272 8.133 1.00 76.06 120 LYS A O 1
ATOM 949 N N . PHE A 1 121 ? -13.891 6.198 6.735 1.00 77.56 121 PHE A N 1
ATOM 950 C CA . PHE A 1 121 ? -12.892 5.600 5.871 1.00 77.56 121 PHE A CA 1
ATOM 951 C C . PHE A 1 121 ? -12.596 6.493 4.657 1.00 77.56 121 PHE A C 1
ATOM 953 O O . PHE A 1 121 ? -13.495 7.122 4.102 1.00 77.56 121 PHE A O 1
ATOM 960 N N . ASP A 1 122 ? -11.322 6.579 4.278 1.00 85.25 122 ASP A N 1
ATOM 961 C CA . ASP A 1 122 ? -10.826 7.247 3.076 1.00 85.25 122 ASP A CA 1
ATOM 962 C C . ASP A 1 122 ? -10.720 6.184 1.976 1.00 85.25 122 ASP A C 1
ATOM 964 O O . ASP A 1 122 ? -9.703 5.500 1.831 1.00 85.25 122 ASP A O 1
ATOM 968 N N . GLU A 1 123 ? -11.832 6.002 1.259 1.00 85.31 123 GLU A N 1
ATOM 969 C CA . GLU A 1 123 ? -11.971 4.991 0.205 1.00 85.31 123 GLU A CA 1
ATOM 970 C C . GLU A 1 123 ? -10.935 5.166 -0.901 1.00 85.31 123 GLU A C 1
ATOM 972 O O . GLU A 1 123 ? -10.429 4.176 -1.418 1.00 85.31 123 GLU A O 1
ATOM 977 N N . PHE A 1 124 ? -10.570 6.409 -1.227 1.00 88.94 124 PHE A N 1
ATOM 978 C CA . PHE A 1 124 ? -9.606 6.698 -2.283 1.00 88.94 124 PHE A CA 1
ATOM 979 C C . PHE A 1 124 ? -8.233 6.111 -1.954 1.00 88.94 124 PHE A C 1
ATOM 981 O O . PHE A 1 124 ? -7.693 5.328 -2.733 1.00 88.94 124 PHE A O 1
ATOM 988 N N . LYS A 1 125 ? -7.696 6.411 -0.765 1.00 89.56 125 LYS A N 1
ATOM 989 C CA . LYS A 1 125 ? -6.382 5.888 -0.352 1.00 89.56 125 LYS A CA 1
ATOM 990 C C . LYS A 1 125 ? -6.378 4.379 -0.201 1.00 89.56 125 LYS A C 1
ATOM 992 O O . LYS A 1 125 ? -5.399 3.720 -0.538 1.00 89.56 125 LYS A O 1
ATOM 997 N N . PHE A 1 126 ? -7.462 3.821 0.330 1.00 89.25 126 PHE A N 1
ATOM 998 C CA . PHE A 1 126 ? -7.579 2.376 0.444 1.00 89.25 126 PHE A CA 1
ATOM 999 C C . PHE A 1 126 ? -7.597 1.706 -0.929 1.00 89.25 126 PHE A C 1
ATOM 1001 O O . PHE A 1 126 ? -6.818 0.781 -1.161 1.00 89.25 126 PHE A O 1
ATOM 1008 N N . ASN A 1 127 ? -8.453 2.186 -1.834 1.00 90.50 127 ASN A N 1
ATOM 1009 C CA . ASN A 1 127 ? -8.605 1.611 -3.161 1.00 90.50 127 ASN A CA 1
ATOM 1010 C C . ASN A 1 127 ? -7.319 1.748 -3.973 1.00 90.50 127 ASN A C 1
ATOM 1012 O O . ASN A 1 127 ? -6.922 0.775 -4.604 1.00 90.50 127 ASN A O 1
ATOM 1016 N N . ASN A 1 128 ? -6.623 2.886 -3.897 1.00 92.38 128 ASN A N 1
ATOM 1017 C CA . ASN A 1 128 ? -5.324 3.066 -4.548 1.00 92.38 128 ASN A CA 1
ATOM 1018 C C . ASN A 1 128 ? -4.298 2.041 -4.059 1.00 92.38 128 ASN A C 1
ATOM 1020 O O . ASN A 1 128 ? -3.713 1.328 -4.870 1.00 92.38 128 ASN A O 1
ATOM 1024 N N . SER A 1 129 ? -4.121 1.903 -2.742 1.00 92.75 129 SER A N 1
ATOM 1025 C CA . SER A 1 129 ? -3.156 0.949 -2.185 1.00 92.75 129 SER A CA 1
ATOM 1026 C C . SER A 1 129 ? -3.481 -0.498 -2.549 1.00 92.75 129 SER A C 1
ATOM 1028 O O . SER A 1 129 ? -2.589 -1.256 -2.932 1.00 92.75 129 SER A O 1
ATOM 1030 N N . VAL A 1 130 ? -4.752 -0.901 -2.452 1.00 92.81 130 VAL A N 1
ATOM 1031 C CA . VAL A 1 130 ? -5.190 -2.258 -2.820 1.00 92.81 130 VAL A CA 1
ATOM 1032 C C . VAL A 1 130 ? -5.028 -2.490 -4.325 1.00 92.81 130 VAL A C 1
ATOM 1034 O O . VAL A 1 130 ? -4.508 -3.530 -4.721 1.00 92.81 130 VAL A O 1
ATOM 1037 N N . SER A 1 131 ? -5.391 -1.513 -5.156 1.00 94.69 131 SER A N 1
ATOM 1038 C CA . SER A 1 131 ? -5.226 -1.547 -6.614 1.00 94.69 131 SER A CA 1
ATOM 1039 C C . SER A 1 131 ? -3.761 -1.739 -7.008 1.00 94.69 131 SER A C 1
ATOM 1041 O O . SER A 1 131 ? -3.445 -2.680 -7.735 1.00 94.69 131 SER A O 1
ATOM 1043 N N . SER A 1 132 ? -2.842 -0.950 -6.444 1.00 94.88 132 SER A N 1
ATOM 1044 C CA . SER A 1 132 ? -1.403 -1.103 -6.688 1.00 94.88 132 SER A CA 1
ATOM 1045 C C . SER A 1 132 ? -0.870 -2.466 -6.236 1.00 94.88 132 SER A C 1
ATOM 1047 O O . SER A 1 132 ? -0.018 -3.049 -6.906 1.00 94.88 132 SER A O 1
ATOM 1049 N N . ILE A 1 133 ? -1.389 -3.035 -5.140 1.00 95.44 133 ILE A N 1
ATOM 1050 C CA . ILE A 1 133 ? -1.049 -4.413 -4.745 1.00 95.44 133 ILE A CA 1
ATOM 1051 C C . ILE A 1 133 ? -1.517 -5.408 -5.811 1.00 95.44 133 ILE A C 1
ATOM 1053 O O . ILE A 1 133 ? -0.728 -6.247 -6.246 1.00 95.44 133 ILE A O 1
ATOM 1057 N N . CYS A 1 134 ? -2.770 -5.312 -6.258 1.00 96.38 134 CYS A N 1
ATOM 1058 C CA . CYS A 1 134 ? -3.332 -6.187 -7.287 1.00 96.38 134 CYS A CA 1
ATOM 1059 C C . CYS A 1 134 ? -2.546 -6.101 -8.601 1.00 96.38 134 CYS A C 1
ATOM 1061 O O . CYS A 1 134 ? -2.144 -7.134 -9.137 1.00 96.38 134 CYS A O 1
ATOM 1063 N N . LYS A 1 135 ? -2.268 -4.889 -9.092 1.00 97.00 135 LYS A N 1
ATOM 1064 C CA . LYS A 1 135 ? -1.485 -4.661 -10.317 1.00 97.00 135 LYS A CA 1
ATOM 1065 C C . LYS A 1 135 ? -0.058 -5.174 -10.185 1.00 97.00 135 LYS A C 1
ATOM 1067 O O . LYS A 1 135 ? 0.452 -5.803 -11.106 1.00 97.00 135 LYS A O 1
ATOM 1072 N N . GLY A 1 136 ? 0.573 -4.957 -9.034 1.00 96.31 136 GLY A N 1
ATOM 1073 C CA . GLY A 1 136 ? 1.913 -5.458 -8.756 1.00 96.31 136 GLY A CA 1
ATOM 1074 C C . GLY A 1 136 ? 1.982 -6.987 -8.759 1.00 96.31 136 GLY A C 1
ATOM 1075 O O . GLY A 1 136 ? 2.877 -7.559 -9.379 1.00 96.31 136 GLY A O 1
ATOM 1076 N N . LEU A 1 137 ? 1.016 -7.665 -8.129 1.00 96.62 137 LEU A N 1
ATOM 1077 C CA . LEU A 1 137 ? 0.923 -9.130 -8.157 1.00 96.62 137 LEU A CA 1
ATOM 1078 C C . LEU A 1 137 ? 0.652 -9.645 -9.573 1.00 96.62 137 LEU A C 1
ATOM 1080 O O . LEU A 1 137 ? 1.303 -10.589 -10.014 1.00 96.62 137 LEU A O 1
ATOM 1084 N N . TYR A 1 138 ? -0.254 -8.993 -10.304 1.00 97.31 138 TYR A N 1
ATOM 1085 C CA . TYR A 1 138 ? -0.542 -9.325 -11.696 1.00 97.31 138 TYR A CA 1
ATOM 1086 C C . TYR A 1 138 ? 0.707 -9.189 -12.577 1.00 97.31 138 TYR A C 1
ATOM 1088 O O . TYR A 1 138 ? 1.031 -10.091 -13.344 1.00 97.31 138 TYR A O 1
ATOM 1096 N N . TYR A 1 139 ? 1.455 -8.094 -12.439 1.00 97.44 139 TYR A N 1
ATOM 1097 C CA . TYR A 1 139 ? 2.682 -7.879 -13.198 1.00 97.44 139 TYR A CA 1
ATOM 1098 C C . TYR A 1 139 ? 3.762 -8.906 -12.852 1.00 97.44 139 TYR A C 1
ATOM 1100 O O . TYR A 1 139 ? 4.440 -9.405 -13.746 1.00 97.44 139 TYR A O 1
ATOM 1108 N N . HIS A 1 140 ? 3.915 -9.239 -11.570 1.00 96.06 140 HIS A N 1
ATOM 1109 C CA . HIS A 1 140 ? 4.852 -10.269 -11.130 1.00 96.06 140 HIS A CA 1
ATOM 1110 C C . HIS A 1 140 ? 4.528 -11.642 -11.735 1.00 96.06 140 HIS A C 1
ATOM 1112 O O . HIS A 1 140 ? 5.443 -12.344 -12.141 1.00 96.06 140 HIS A O 1
ATOM 1118 N N . GLU A 1 141 ? 3.248 -12.011 -11.813 1.00 95.88 141 GLU A N 1
ATOM 1119 C CA . GLU A 1 141 ? 2.818 -13.324 -12.312 1.00 95.88 141 GLU A CA 1
ATOM 1120 C C . GLU A 1 141 ? 2.804 -13.408 -13.846 1.00 95.88 141 GLU A C 1
ATOM 1122 O O . GLU A 1 141 ? 3.250 -14.388 -14.436 1.00 95.88 141 GLU A O 1
ATOM 1127 N N . PHE A 1 142 ? 2.287 -12.373 -14.513 1.00 95.81 142 PHE A N 1
ATOM 1128 C CA . PHE A 1 142 ? 1.999 -12.411 -15.951 1.00 95.81 142 PHE A CA 1
ATOM 1129 C C . PHE A 1 142 ? 2.982 -11.607 -16.802 1.00 95.81 142 PHE A C 1
ATOM 1131 O O . PHE A 1 142 ? 2.884 -11.640 -18.030 1.00 95.81 142 PHE A O 1
ATOM 1138 N N . HIS A 1 143 ? 3.894 -10.858 -16.173 1.00 95.44 143 HIS A N 1
ATOM 1139 C CA . HIS A 1 143 ? 4.850 -9.953 -16.826 1.00 95.44 143 HIS A CA 1
ATOM 1140 C C . HIS A 1 143 ? 4.172 -8.933 -17.756 1.00 95.44 143 HIS A C 1
ATOM 1142 O O . HIS A 1 143 ? 4.730 -8.516 -18.773 1.00 95.44 143 HIS A O 1
ATOM 1148 N N . LYS A 1 144 ? 2.934 -8.559 -17.421 1.00 96.06 144 LYS A N 1
ATOM 1149 C CA . LYS A 1 144 ? 2.077 -7.656 -18.191 1.00 96.06 144 LYS A CA 1
ATOM 1150 C C . LYS A 1 144 ? 1.523 -6.576 -17.281 1.00 96.06 144 LYS A C 1
ATOM 1152 O O . LYS A 1 144 ? 1.150 -6.843 -16.144 1.00 96.06 144 LYS A O 1
ATOM 1157 N N . VAL A 1 145 ? 1.445 -5.363 -17.811 1.00 97.50 145 VAL A N 1
ATOM 1158 C CA . VAL A 1 145 ? 0.780 -4.241 -17.145 1.00 97.50 145 VAL A CA 1
ATOM 1159 C C . VAL A 1 145 ? -0.722 -4.493 -17.177 1.00 97.50 145 VAL A C 1
ATOM 1161 O O . VAL A 1 145 ? -1.278 -4.827 -18.228 1.00 97.50 145 VAL A O 1
ATOM 1164 N N . PHE A 1 146 ? -1.375 -4.361 -16.027 1.00 97.50 146 PHE A N 1
ATOM 1165 C CA . PHE A 1 146 ? -2.821 -4.489 -15.945 1.00 97.50 146 PHE A CA 1
ATOM 1166 C C . PHE A 1 146 ? -3.483 -3.159 -16.322 1.00 97.50 146 PHE A C 1
ATOM 1168 O O . PHE A 1 146 ? -3.368 -2.180 -15.589 1.00 97.50 146 PHE A O 1
ATOM 1175 N N . ASN A 1 147 ? -4.194 -3.151 -17.451 1.00 93.88 147 ASN A N 1
ATOM 1176 C CA . ASN A 1 147 ? -4.903 -1.978 -17.982 1.00 93.88 147 ASN A CA 1
ATOM 1177 C C . ASN A 1 147 ? -6.433 -2.089 -17.856 1.00 93.88 147 ASN A C 1
ATOM 1179 O O . ASN A 1 147 ? -7.151 -1.299 -18.461 1.00 93.88 147 ASN A O 1
ATOM 1183 N N . GLY A 1 148 ? -6.930 -3.112 -17.156 1.00 93.06 148 GLY A N 1
ATOM 1184 C CA . GLY A 1 148 ? -8.359 -3.281 -16.910 1.00 93.06 148 GLY A CA 1
ATOM 1185 C C . GLY A 1 148 ? -8.842 -2.484 -15.701 1.00 93.06 148 GLY A C 1
ATOM 1186 O O . GLY A 1 148 ? -8.055 -1.845 -14.997 1.00 93.06 148 GLY A O 1
ATOM 1187 N N . ASP A 1 149 ? -10.136 -2.597 -15.426 1.00 92.75 149 ASP A N 1
ATOM 1188 C CA . ASP A 1 149 ? -10.753 -2.032 -14.231 1.00 92.75 149 ASP A CA 1
ATOM 1189 C C . ASP A 1 149 ? -10.561 -2.954 -13.020 1.00 92.75 149 ASP A C 1
ATOM 1191 O O . ASP A 1 149 ? -10.570 -4.183 -13.135 1.00 92.75 149 ASP A O 1
ATOM 1195 N N . ILE A 1 150 ? -10.374 -2.351 -11.844 1.00 93.06 150 ILE A N 1
ATOM 1196 C CA . ILE A 1 150 ? -10.271 -3.062 -10.566 1.00 93.06 150 ILE A CA 1
ATOM 1197 C C . ILE A 1 150 ? -11.458 -2.658 -9.705 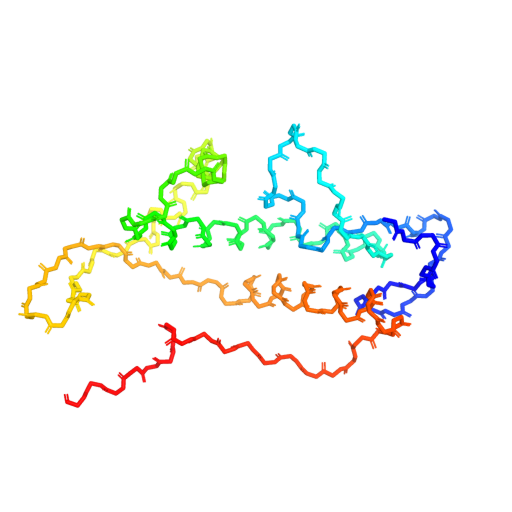1.00 93.06 150 ILE A C 1
ATOM 1199 O O . ILE A 1 150 ? -11.575 -1.506 -9.289 1.00 93.06 150 ILE A O 1
ATOM 1203 N N . GLU A 1 151 ? -12.305 -3.630 -9.390 1.00 90.44 151 GLU A N 1
ATOM 1204 C CA . GLU A 1 151 ? -13.410 -3.462 -8.454 1.00 90.44 151 GLU A CA 1
ATOM 1205 C C . GLU A 1 151 ? -13.062 -4.110 -7.115 1.00 90.44 151 GLU A C 1
ATOM 1207 O O . GLU A 1 151 ? -12.751 -5.301 -7.034 1.00 90.44 151 GLU A O 1
ATOM 1212 N N . ILE A 1 152 ? -13.111 -3.318 -6.045 1.00 86.25 152 ILE A N 1
ATOM 1213 C CA . ILE A 1 152 ? -12.779 -3.775 -4.696 1.00 86.25 152 ILE A CA 1
ATOM 1214 C C . ILE A 1 152 ? -14.069 -3.946 -3.901 1.00 86.25 152 ILE A C 1
ATOM 1216 O O . ILE A 1 152 ? -14.741 -2.980 -3.544 1.00 86.25 152 ILE A O 1
ATOM 1220 N N . TYR A 1 153 ? -14.392 -5.198 -3.586 1.00 80.62 153 TYR A N 1
ATOM 1221 C CA . TYR A 1 153 ? -15.579 -5.551 -2.818 1.00 80.62 153 TYR A CA 1
ATOM 1222 C C . TYR A 1 153 ? -15.248 -5.676 -1.332 1.00 80.62 153 TYR A C 1
ATOM 1224 O O . TYR A 1 153 ? -14.580 -6.616 -0.901 1.00 80.62 153 TYR A O 1
ATOM 1232 N N . ASN A 1 154 ? -15.763 -4.751 -0.523 1.00 68.19 154 ASN A N 1
ATOM 1233 C CA . ASN A 1 154 ? -15.681 -4.835 0.930 1.00 68.19 154 ASN A CA 1
ATOM 1234 C C . ASN A 1 154 ? -17.043 -5.228 1.513 1.00 68.19 154 ASN A C 1
ATOM 1236 O O . ASN A 1 154 ? -17.972 -4.422 1.567 1.00 68.19 154 ASN A O 1
ATOM 1240 N N . ARG A 1 155 ? -17.155 -6.472 1.993 1.00 64.50 155 ARG A N 1
ATOM 1241 C CA . ARG A 1 155 ? -18.395 -6.996 2.587 1.00 64.50 155 ARG A CA 1
ATOM 1242 C C . ARG A 1 155 ? -18.832 -6.228 3.838 1.00 64.50 155 ARG A C 1
ATOM 1244 O O . ARG A 1 155 ? -20.024 -6.174 4.107 1.00 64.50 155 ARG A O 1
ATOM 1251 N N . SER A 1 156 ? -17.904 -5.604 4.560 1.00 60.00 156 SER A N 1
ATOM 1252 C CA . SER A 1 156 ? -18.216 -4.758 5.717 1.00 60.00 156 SER A CA 1
ATOM 1253 C C . SER A 1 156 ? -18.797 -3.390 5.321 1.00 60.00 156 SER A C 1
ATOM 1255 O O . SER A 1 156 ? -19.346 -2.703 6.175 1.00 60.00 156 SER A O 1
ATOM 1257 N N . LEU A 1 157 ? -18.684 -2.993 4.044 1.00 52.91 157 LEU A N 1
ATOM 1258 C CA . LEU A 1 157 ? -19.290 -1.782 3.466 1.00 52.91 157 LEU A CA 1
ATOM 1259 C C . LEU A 1 157 ? -20.548 -2.083 2.639 1.00 52.91 157 LEU A C 1
ATOM 1261 O O . LEU A 1 157 ? -21.341 -1.182 2.364 1.00 52.91 157 LEU A O 1
ATOM 1265 N N . ALA A 1 158 ? -20.756 -3.344 2.250 1.00 42.00 158 ALA A N 1
ATOM 1266 C CA . ALA A 1 158 ? -22.017 -3.776 1.677 1.00 42.00 158 ALA A CA 1
ATOM 1267 C C . ALA A 1 158 ? -23.093 -3.605 2.751 1.00 42.00 158 ALA A C 1
ATOM 1269 O O . ALA A 1 158 ? -23.061 -4.288 3.774 1.00 42.00 158 ALA A O 1
ATOM 1270 N N . LYS A 1 159 ? -24.024 -2.666 2.536 1.00 37.78 159 LYS A N 1
ATOM 1271 C CA . LYS A 1 159 ? -25.213 -2.505 3.377 1.00 37.78 159 LYS A CA 1
ATOM 1272 C C . LYS A 1 159 ? -25.871 -3.875 3.508 1.00 37.78 159 LYS A C 1
ATOM 1274 O O . LYS A 1 159 ? -26.511 -4.340 2.569 1.00 37.78 159 LYS A O 1
ATOM 1279 N N . VAL A 1 160 ? -25.689 -4.532 4.649 1.00 33.94 160 VAL A N 1
ATOM 1280 C CA . VAL A 1 160 ? -26.516 -5.680 4.998 1.00 33.94 160 VAL A CA 1
ATOM 1281 C C . VAL A 1 160 ? -27.922 -5.100 5.123 1.00 33.94 160 VAL A C 1
ATOM 1283 O O . VAL A 1 160 ? -28.099 -4.176 5.924 1.00 33.94 160 VAL A O 1
ATOM 1286 N N . PRO A 1 161 ? -28.899 -5.538 4.309 1.00 29.81 161 PRO A N 1
ATOM 1287 C CA . PRO A 1 161 ? -30.274 -5.134 4.517 1.00 29.81 161 PRO A CA 1
ATOM 1288 C C . PRO A 1 161 ? -30.627 -5.588 5.927 1.00 29.81 161 PRO A C 1
ATOM 1290 O O . PRO A 1 161 ? -30.554 -6.778 6.239 1.00 29.81 161 PRO A O 1
ATOM 1293 N N . VAL A 1 162 ? -30.916 -4.630 6.798 1.00 35.75 162 VAL A N 1
ATOM 1294 C CA . VAL A 1 162 ? -31.535 -4.934 8.079 1.00 35.75 162 VAL A CA 1
ATOM 1295 C C . VAL A 1 162 ? -32.969 -5.310 7.714 1.00 35.75 162 VAL A C 1
ATOM 1297 O O . VAL A 1 162 ? -33.756 -4.437 7.350 1.00 35.75 162 VAL A O 1
ATOM 1300 N N . HIS A 1 163 ? -33.237 -6.613 7.645 1.00 34.44 163 HIS A N 1
ATOM 1301 C CA . HIS A 1 163 ? -34.589 -7.158 7.594 1.00 34.44 163 HIS A CA 1
ATOM 1302 C C . HIS A 1 163 ? -35.106 -7.316 9.018 1.00 34.44 163 HIS A C 1
ATOM 1304 O O . HIS A 1 163 ? -34.313 -7.791 9.865 1.00 34.44 163 HIS A O 1
#

Radius of gyration: 18.56 Å; chains: 1; bounding box: 53×27×44 Å

Sequence (163 aa):
MYQHLPNICYECGILLNQESLTKEHVPPKCFFPKNDNFSLITVPSCIEHNGGKSNDDEYLLQIISLQILANEKGQNIATNKAVKGILRNKKRTKSLASNATLVYVDEEKTGQLKPTFAFKFDEFKFNNSVSSICKGLYYHEFHKVFNGDIEIYNRSLAKVPVH

Organism: NCBI:txid112002

Secondary structure (DSSP, 8-state):
--TTS-SB-TTT-PBP-TTT-EEEESS-GGGS-SS------EEEE-HHHHHHTHHHHHHHHHHHHHHHHTSGGG-SSSHHHHHHHHHH-HHHHHHHHHTEEEEEE-SSSSS--EEEEEE---HHHHHHHHHHHHHHHHHHHHSS---S------TTTS-----

Foldseek 3Di:
DAVPFQQAALAPGHRDDPVFWDKQFQLHPLQFDPPDPDPTQIYTHGPCLRVVLPVLSLLLLVVVLVVLVVDPPNPDDRNVVNVVVQVVPPVNVVLFVVQWDWDWDDPPPPPDTDTDTDGDDDCVSNCSSVVCSVSSVCCSVPSDHDPDDDDDDDPVPPPPPPD

pLDDT: mean 79.12, std 16.19, range [29.81, 97.5]